Protein AF-A0AAN7W6Y0-F1 (afdb_monomer)

Secondary structure (DSSP, 8-state):
---STTHHHHHHHHHTT-HHHHHHHHHHHHHT-SHHHHHHHHHHHHHHHT-TTS-HHHHHHHHHHHT-TTSTTHHHHHHHHHHHHHHHHHH--THHHHHHHHHH-

Solvent-accessible surface area (backbone atoms only — not comparable to full-atom values): 5896 Å² total; per-residue (Å²): 144,89,83,72,71,62,66,61,51,53,56,53,38,53,74,69,64,41,52,69,60,49,46,51,50,24,52,55,23,45,70,66,69,40,74,68,32,42,52,47,18,40,51,47,22,52,58,49,65,74,41,87,86,46,57,46,49,51,43,27,52,25,35,58,71,64,65,44,80,80,46,88,61,38,67,60,21,44,54,50,27,51,48,54,50,51,54,52,47,69,71,40,65,71,70,61,26,56,52,54,51,66,76,74,110

Organism: NCBI:txid574655

Sequence (105 aa):
MADLAHDATWDQLAAMRNFEILDRAMCVAYTKGNLVNSTEAGRIAKVLLEYDDAPLAVRARALMILGDGRREGYLECAEEAVQLVDNSVTSLEGEEREQALKFLA

pLDDT: mean 76.34, std 12.82, range [36.78, 92.31]

Foldseek 3Di:
DPDDVVLVVLLVCVVVVVLVVLLVQLVVLVVVPDPVSLVVNLSSLVSQCVDPPRQLLSVLVSCVSVVPCVDPCNVVSVVVNVVVLVVVLVPDDDPVNVVSVVVVD

Radius of gyration: 15.25 Å; Cα contacts (8 Å, |Δi|>4): 98; chains: 1; bounding box: 36×30×44 Å

Nearest PDB structures (foldseek):
  6epf-assembly1_P  TM=4.614E-01  e=8.379E+00  Rattus norvegicus
  7mq8-assembly1_LP  TM=4.337E-01  e=9.372E+00  Homo sapiens

Structure (mmCIF, N/CA/C/O backbone):
data_AF-A0AAN7W6Y0-F1
#
_entry.id   AF-A0AAN7W6Y0-F1
#
loop_
_atom_site.group_PDB
_atom_site.id
_atom_site.type_symbol
_atom_site.label_atom_id
_atom_site.label_alt_id
_atom_site.label_comp_id
_atom_site.label_asym_id
_atom_site.label_entity_id
_atom_site.label_seq_id
_atom_site.pdbx_PDB_ins_code
_atom_site.Cartn_x
_atom_site.Cartn_y
_atom_site.Cartn_z
_atom_site.occupancy
_atom_site.B_iso_or_equiv
_atom_site.auth_seq_id
_atom_site.auth_comp_id
_atom_site.auth_asym_id
_atom_site.auth_atom_id
_atom_site.pdbx_PDB_model_num
ATOM 1 N N . MET A 1 1 ? 22.178 0.161 -17.731 1.00 36.78 1 MET A N 1
ATOM 2 C CA . MET A 1 1 ? 21.805 -1.185 -17.245 1.00 36.78 1 MET A CA 1
ATOM 3 C C . MET A 1 1 ? 21.602 -1.124 -15.738 1.00 36.78 1 MET A C 1
ATOM 5 O O . MET A 1 1 ? 22.499 -1.489 -14.995 1.00 36.78 1 MET A O 1
ATOM 9 N N . ALA A 1 2 ? 20.476 -0.579 -15.284 1.00 39.62 2 ALA A N 1
ATOM 10 C CA . ALA A 1 2 ? 20.196 -0.401 -13.861 1.00 39.62 2 ALA A CA 1
ATOM 11 C C . ALA A 1 2 ? 18.699 -0.617 -13.621 1.00 39.62 2 ALA A C 1
ATOM 13 O O . ALA A 1 2 ? 17.993 0.358 -13.431 1.00 39.62 2 ALA A O 1
ATOM 14 N N . ASP A 1 3 ? 18.198 -1.851 -13.755 1.00 45.00 3 ASP A N 1
ATOM 15 C CA . ASP A 1 3 ? 16.775 -2.120 -13.459 1.00 45.00 3 ASP A CA 1
ATOM 16 C C . ASP A 1 3 ? 16.427 -3.615 -13.283 1.00 45.00 3 ASP A C 1
ATOM 18 O O . ASP A 1 3 ? 15.370 -4.060 -13.698 1.00 45.00 3 ASP A O 1
ATOM 22 N N . LEU A 1 4 ? 17.335 -4.438 -12.739 1.00 40.31 4 LEU A N 1
ATOM 23 C CA . LEU A 1 4 ? 17.057 -5.872 -12.482 1.00 40.31 4 LEU A CA 1
ATOM 24 C C . LEU A 1 4 ? 17.275 -6.293 -11.022 1.00 40.31 4 LEU A C 1
ATOM 26 O O . LEU A 1 4 ? 16.863 -7.376 -10.627 1.00 40.31 4 LEU A O 1
ATOM 30 N N . ALA A 1 5 ? 17.913 -5.444 -10.209 1.00 44.34 5 ALA A N 1
ATOM 31 C CA . ALA A 1 5 ? 18.165 -5.738 -8.799 1.00 44.34 5 ALA A CA 1
ATOM 32 C C . ALA A 1 5 ? 17.033 -5.257 -7.869 1.00 44.34 5 ALA A C 1
ATOM 34 O O . ALA A 1 5 ? 16.834 -5.856 -6.819 1.00 44.34 5 ALA A O 1
ATOM 35 N N . HIS A 1 6 ? 16.282 -4.210 -8.242 1.00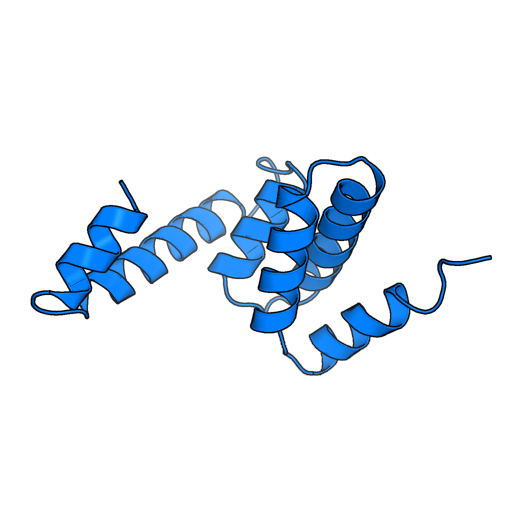 52.03 6 HIS A N 1
ATOM 36 C CA . HIS A 1 6 ? 15.219 -3.659 -7.388 1.00 52.03 6 HIS A CA 1
ATOM 37 C C . HIS A 1 6 ? 13.945 -4.517 -7.407 1.00 52.03 6 HIS A C 1
ATOM 39 O O . HIS A 1 6 ? 13.415 -4.806 -6.339 1.00 52.03 6 HIS A O 1
ATOM 45 N N . ASP A 1 7 ? 13.528 -5.024 -8.573 1.00 52.06 7 ASP A N 1
ATOM 46 C CA . ASP A 1 7 ? 12.324 -5.866 -8.697 1.00 52.06 7 ASP A CA 1
ATOM 47 C C . ASP A 1 7 ? 12.419 -7.148 -7.850 1.00 52.06 7 ASP A C 1
ATOM 49 O O . ASP A 1 7 ? 11.507 -7.469 -7.094 1.00 52.06 7 ASP A O 1
ATOM 53 N N . ALA A 1 8 ? 13.584 -7.808 -7.845 1.00 58.78 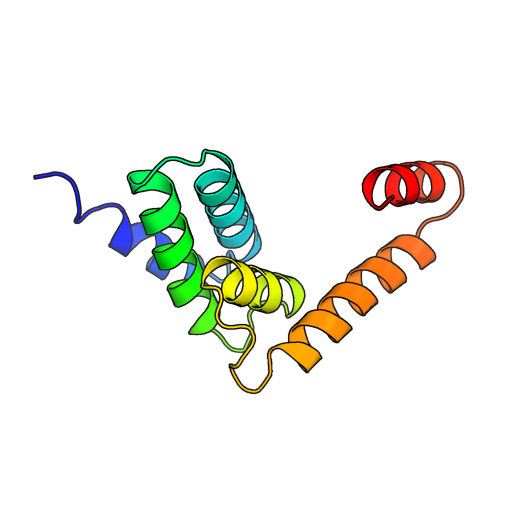8 ALA A N 1
ATOM 54 C CA . ALA A 1 8 ? 13.820 -8.978 -6.997 1.00 58.78 8 ALA A CA 1
ATOM 55 C C . ALA A 1 8 ? 13.765 -8.665 -5.487 1.00 58.78 8 ALA A C 1
ATOM 57 O O . ALA A 1 8 ? 13.584 -9.576 -4.685 1.00 58.78 8 ALA A O 1
ATOM 58 N N . THR A 1 9 ? 13.925 -7.399 -5.087 1.00 78.19 9 THR A N 1
ATOM 59 C CA . THR A 1 9 ? 13.969 -6.999 -3.674 1.00 78.19 9 THR A CA 1
ATOM 60 C C . THR A 1 9 ? 12.562 -6.845 -3.087 1.00 78.19 9 THR A C 1
ATOM 62 O O . THR A 1 9 ? 12.335 -7.231 -1.939 1.00 78.19 9 THR A O 1
ATOM 65 N N . TRP A 1 10 ? 11.593 -6.335 -3.856 1.00 85.44 10 TRP A N 1
ATOM 66 C CA . TRP A 1 10 ? 10.222 -6.137 -3.367 1.00 85.44 10 TRP A CA 1
ATOM 67 C C . TRP A 1 10 ? 9.448 -7.443 -3.251 1.00 85.44 10 TRP A C 1
ATOM 69 O O . TRP A 1 10 ? 8.831 -7.685 -2.213 1.00 85.44 10 TRP A O 1
ATOM 79 N N . ASP A 1 11 ? 9.557 -8.316 -4.252 1.00 83.88 11 ASP A N 1
ATOM 80 C CA . ASP A 1 11 ? 8.916 -9.633 -4.227 1.00 83.88 11 ASP A CA 1
ATOM 81 C C . ASP A 1 11 ? 9.441 -10.493 -3.073 1.00 83.88 11 ASP A C 1
ATOM 83 O O . ASP A 1 11 ? 8.670 -11.161 -2.387 1.00 83.88 11 ASP A O 1
ATOM 87 N N . GLN A 1 12 ? 10.748 -10.427 -2.789 1.00 85.81 12 GLN A N 1
ATOM 88 C CA . GLN A 1 12 ? 11.349 -11.103 -1.634 1.00 85.81 12 GLN A CA 1
ATOM 89 C C . GLN A 1 12 ? 10.812 -10.559 -0.308 1.00 85.81 12 GLN A C 1
ATOM 91 O O . GLN A 1 12 ? 10.457 -11.335 0.581 1.00 85.81 12 GLN A O 1
ATOM 96 N N . LEU A 1 13 ? 10.713 -9.234 -0.168 1.00 83.38 13 LEU A N 1
ATOM 97 C CA . LEU A 1 13 ? 10.143 -8.615 1.029 1.00 83.38 13 LEU A CA 1
ATOM 98 C C . LEU A 1 13 ? 8.662 -8.979 1.210 1.00 83.38 13 LEU A C 1
ATOM 100 O O . LEU A 1 13 ? 8.226 -9.214 2.339 1.00 83.38 13 LEU A O 1
ATOM 104 N N . ALA A 1 14 ? 7.902 -9.087 0.121 1.00 86.00 14 ALA A N 1
ATOM 105 C CA . ALA A 1 14 ? 6.491 -9.459 0.154 1.00 86.00 14 ALA A CA 1
ATOM 106 C C . ALA A 1 14 ? 6.293 -10.950 0.472 1.00 86.00 14 ALA A C 1
ATOM 108 O O . ALA A 1 14 ? 5.438 -11.315 1.286 1.00 86.00 14 ALA A O 1
ATOM 109 N N . ALA A 1 15 ? 7.159 -11.814 -0.065 1.00 87.56 15 ALA A N 1
ATOM 110 C CA . ALA A 1 15 ? 7.218 -13.231 0.284 1.00 87.56 15 ALA A CA 1
ATOM 111 C C . ALA A 1 15 ? 7.526 -13.442 1.777 1.00 87.56 15 ALA A C 1
ATOM 113 O O . ALA A 1 15 ? 7.002 -14.368 2.392 1.00 87.56 15 ALA A O 1
ATOM 114 N N . MET A 1 16 ? 8.311 -12.548 2.385 1.00 89.19 16 MET A N 1
ATOM 115 C CA . MET A 1 16 ? 8.577 -12.524 3.828 1.00 89.19 16 MET A CA 1
ATOM 116 C C . MET A 1 16 ? 7.485 -11.834 4.660 1.00 89.19 16 MET A C 1
ATOM 118 O O . MET A 1 16 ? 7.642 -11.727 5.874 1.00 89.19 16 MET A O 1
ATOM 122 N N . ARG A 1 17 ? 6.394 -11.358 4.043 1.00 89.69 17 ARG A N 1
ATOM 123 C CA . ARG A 1 17 ? 5.298 -10.625 4.708 1.00 89.69 17 ARG A CA 1
ATOM 124 C C . ARG A 1 17 ? 5.727 -9.323 5.383 1.00 89.69 17 ARG A C 1
ATOM 126 O O . ARG A 1 17 ? 5.047 -8.827 6.278 1.00 89.69 17 ARG A O 1
ATOM 133 N N . ASN A 1 18 ? 6.804 -8.703 4.905 1.00 90.50 18 ASN A N 1
ATOM 134 C CA . ASN A 1 18 ? 7.275 -7.406 5.394 1.00 90.50 18 ASN A CA 1
ATOM 135 C C . ASN A 1 18 ? 6.463 -6.244 4.789 1.00 90.50 18 ASN A C 1
ATOM 137 O O . ASN A 1 18 ? 7.017 -5.313 4.199 1.00 90.50 18 ASN A O 1
ATOM 141 N N . PHE A 1 19 ? 5.136 -6.297 4.923 1.00 89.81 19 PHE A N 1
ATOM 142 C CA . PHE A 1 19 ? 4.214 -5.349 4.294 1.00 89.81 19 PHE A CA 1
ATOM 143 C C . PHE A 1 19 ? 4.381 -3.915 4.801 1.00 89.81 19 PHE A C 1
ATOM 145 O O . PHE A 1 19 ? 4.207 -2.986 4.024 1.00 89.81 19 PHE A O 1
ATOM 152 N N . GLU A 1 20 ? 4.788 -3.720 6.057 1.00 85.88 20 GLU A N 1
ATOM 153 C CA . GLU A 1 20 ? 5.077 -2.388 6.608 1.00 85.88 20 GLU A CA 1
ATOM 154 C C . GLU A 1 20 ? 6.267 -1.716 5.898 1.00 85.88 20 GLU A C 1
ATOM 156 O O . GLU A 1 20 ? 6.227 -0.527 5.578 1.00 85.88 20 GLU A O 1
ATOM 161 N N . ILE A 1 21 ? 7.320 -2.484 5.595 1.00 87.56 21 ILE A N 1
ATOM 162 C CA . ILE A 1 21 ? 8.505 -1.976 4.887 1.00 87.56 21 ILE A CA 1
ATOM 163 C C . ILE A 1 21 ? 8.130 -1.588 3.456 1.00 87.56 21 ILE A C 1
ATOM 165 O O . ILE A 1 21 ? 8.522 -0.519 2.983 1.00 87.56 21 ILE A O 1
ATOM 169 N N . LEU A 1 22 ? 7.347 -2.437 2.788 1.00 89.12 22 LEU A N 1
ATOM 170 C CA . LEU A 1 22 ? 6.851 -2.189 1.436 1.00 89.12 22 LEU A CA 1
ATOM 171 C C . LEU A 1 22 ? 5.934 -0.966 1.387 1.00 89.12 22 LEU A C 1
ATOM 173 O O . LEU A 1 22 ? 6.137 -0.088 0.555 1.00 89.12 22 LEU A O 1
ATOM 177 N N . ASP A 1 23 ? 4.983 -0.857 2.313 1.00 88.31 23 ASP A N 1
ATOM 178 C CA . ASP A 1 23 ? 4.068 0.280 2.415 1.00 88.31 23 ASP A CA 1
ATOM 179 C C . ASP A 1 23 ? 4.822 1.599 2.635 1.00 88.31 23 ASP A C 1
ATOM 181 O O . ASP A 1 23 ? 4.568 2.603 1.962 1.00 88.31 23 ASP A O 1
ATOM 185 N N . ARG A 1 24 ? 5.837 1.589 3.507 1.00 85.88 24 ARG A N 1
ATOM 186 C CA . ARG A 1 24 ? 6.692 2.757 3.738 1.00 85.88 24 ARG A CA 1
ATOM 187 C C . ARG A 1 24 ? 7.499 3.129 2.498 1.00 85.88 24 ARG A C 1
ATOM 189 O O . ARG A 1 24 ? 7.570 4.308 2.151 1.00 85.88 24 ARG A O 1
ATOM 196 N N . ALA A 1 25 ? 8.106 2.148 1.830 1.00 88.75 25 ALA A N 1
ATOM 197 C CA . ALA A 1 25 ? 8.876 2.368 0.608 1.00 88.75 25 ALA A CA 1
ATOM 198 C C . ALA A 1 25 ? 7.994 2.938 -0.512 1.00 88.75 25 ALA A C 1
ATOM 200 O O . ALA A 1 25 ? 8.371 3.924 -1.148 1.00 88.75 25 ALA A O 1
ATOM 201 N N . MET A 1 26 ? 6.792 2.386 -0.677 1.00 90.44 26 MET A N 1
ATOM 202 C CA . MET A 1 26 ? 5.770 2.852 -1.609 1.00 90.44 26 MET A CA 1
ATOM 203 C C . MET A 1 26 ? 5.389 4.315 -1.342 1.00 90.44 26 MET A C 1
ATOM 205 O O . MET A 1 26 ? 5.439 5.142 -2.255 1.00 90.44 26 MET A O 1
ATOM 209 N N . CYS A 1 27 ? 5.083 4.671 -0.090 1.00 84.00 27 CYS A N 1
ATOM 210 C CA . CYS A 1 27 ? 4.733 6.044 0.284 1.00 84.00 27 CYS A CA 1
ATOM 211 C C . CYS A 1 27 ? 5.897 7.027 0.064 1.00 84.00 27 CYS A C 1
ATOM 213 O O . CYS A 1 27 ? 5.700 8.142 -0.428 1.00 84.00 27 CYS A O 1
ATOM 215 N N . VAL A 1 28 ? 7.130 6.627 0.387 1.00 83.38 28 VAL A N 1
ATOM 216 C CA . VAL A 1 28 ? 8.331 7.449 0.151 1.00 83.38 28 VAL A CA 1
ATOM 217 C C . VAL A 1 28 ? 8.585 7.645 -1.345 1.00 83.38 28 VAL A C 1
ATOM 219 O O . VAL A 1 28 ? 8.951 8.741 -1.768 1.00 83.38 28 VAL A O 1
ATOM 222 N N . ALA A 1 29 ? 8.399 6.609 -2.160 1.00 84.62 29 ALA A N 1
ATOM 223 C CA . ALA A 1 29 ? 8.531 6.712 -3.607 1.00 84.62 29 ALA A CA 1
ATOM 224 C C . ALA A 1 29 ? 7.461 7.659 -4.183 1.00 84.62 29 ALA A C 1
ATOM 226 O O . ALA A 1 29 ? 7.789 8.600 -4.907 1.00 84.62 29 ALA A O 1
ATOM 227 N N . TYR A 1 30 ? 6.206 7.510 -3.762 1.00 81.81 30 TYR A N 1
ATOM 228 C CA . TYR A 1 30 ? 5.108 8.363 -4.215 1.00 81.81 30 TYR A CA 1
ATOM 229 C C . TYR A 1 30 ? 5.332 9.847 -3.870 1.00 81.81 30 TYR A C 1
ATOM 231 O O . TYR A 1 30 ? 5.237 10.720 -4.732 1.00 81.81 30 TYR A O 1
ATOM 239 N N . THR A 1 31 ? 5.722 10.143 -2.627 1.00 76.12 31 THR A N 1
ATOM 240 C CA . THR A 1 31 ? 5.912 11.524 -2.136 1.00 76.12 31 THR A CA 1
ATOM 241 C C . THR A 1 31 ? 7.087 12.261 -2.777 1.00 76.12 31 THR A C 1
ATOM 243 O O . THR A 1 31 ? 7.061 13.487 -2.870 1.00 76.12 31 THR A O 1
ATOM 246 N N . LYS A 1 32 ? 8.107 11.552 -3.278 1.00 78.62 32 LYS A N 1
ATOM 247 C CA . LYS A 1 32 ? 9.236 12.178 -3.990 1.00 78.62 32 LYS A CA 1
ATOM 248 C C . LYS A 1 32 ? 8.853 12.755 -5.361 1.00 78.62 32 LYS A C 1
ATOM 250 O O . LYS A 1 32 ? 9.669 13.465 -5.948 1.00 78.62 32 LYS A O 1
ATOM 255 N N . GLY A 1 33 ? 7.662 12.449 -5.884 1.00 67.19 33 GLY A N 1
ATOM 256 C CA . GLY A 1 33 ? 6.980 13.234 -6.923 1.00 67.19 33 GLY A CA 1
ATOM 257 C C . GLY A 1 33 ? 7.648 13.328 -8.302 1.00 67.19 33 GLY A C 1
ATOM 258 O O .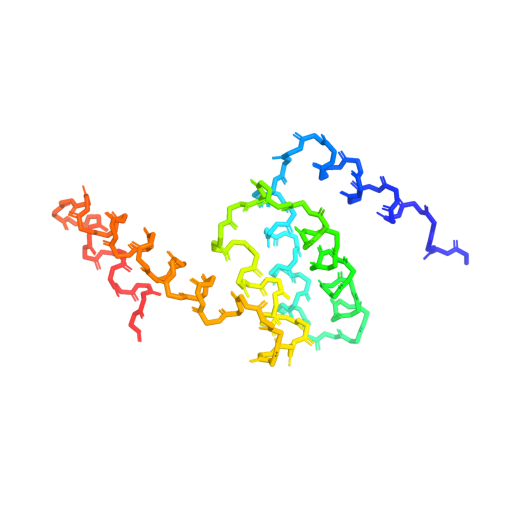 GLY A 1 33 ? 7.209 14.122 -9.129 1.00 67.19 33 GLY A O 1
ATOM 259 N N . ASN A 1 34 ? 8.699 12.551 -8.583 1.00 78.12 34 ASN A N 1
ATOM 260 C CA . ASN A 1 34 ? 9.296 12.472 -9.919 1.00 78.12 34 ASN A CA 1
ATOM 261 C C . ASN A 1 34 ? 8.841 11.202 -10.657 1.00 78.12 34 ASN A C 1
ATOM 263 O O . ASN A 1 34 ? 8.344 10.255 -10.045 1.00 78.12 34 ASN A O 1
ATOM 267 N N . LEU A 1 35 ? 9.002 11.186 -11.984 1.00 72.88 35 LEU A N 1
ATOM 268 C CA . LEU A 1 35 ? 8.484 10.116 -12.847 1.00 72.88 35 LEU A CA 1
ATOM 269 C C . LEU A 1 35 ? 9.041 8.727 -12.483 1.00 72.88 35 LEU A C 1
ATOM 271 O O . LEU A 1 35 ? 8.302 7.743 -12.481 1.00 72.88 35 LEU A O 1
ATOM 275 N N . VAL A 1 36 ? 10.329 8.655 -12.135 1.00 73.88 36 VAL A N 1
ATOM 276 C CA . VAL A 1 36 ? 10.999 7.405 -11.737 1.00 73.88 36 VAL A CA 1
ATOM 277 C C . VAL A 1 36 ? 10.406 6.879 -10.431 1.00 73.88 36 VAL A C 1
ATOM 279 O O . VAL A 1 36 ? 10.003 5.724 -10.354 1.00 73.88 36 VAL A O 1
ATOM 282 N N . ASN A 1 37 ? 10.256 7.744 -9.430 1.00 74.44 37 ASN A N 1
ATOM 283 C CA . ASN A 1 37 ? 9.718 7.358 -8.129 1.00 74.44 37 ASN A CA 1
ATOM 284 C C . ASN A 1 37 ? 8.205 7.070 -8.176 1.00 74.44 37 ASN A C 1
ATOM 286 O O . ASN A 1 37 ? 7.720 6.225 -7.432 1.00 74.44 37 ASN A O 1
ATOM 290 N N . SER A 1 38 ? 7.464 7.708 -9.086 1.00 76.06 38 SER A N 1
ATOM 291 C CA . SER A 1 38 ? 6.047 7.388 -9.327 1.00 76.06 38 SER A CA 1
ATOM 292 C C . SER A 1 38 ? 5.889 6.004 -9.964 1.00 76.06 38 SER A C 1
ATOM 294 O O . SER A 1 38 ? 4.988 5.250 -9.604 1.00 76.06 38 SER A O 1
ATOM 296 N N . THR A 1 39 ? 6.799 5.644 -10.875 1.00 83.81 39 THR A N 1
ATOM 297 C CA . THR A 1 39 ? 6.850 4.302 -11.477 1.00 83.81 39 THR A CA 1
ATOM 298 C C . THR A 1 39 ? 7.173 3.248 -10.420 1.00 83.81 39 THR A C 1
ATOM 300 O O . THR A 1 39 ? 6.511 2.214 -10.362 1.00 83.81 39 THR A O 1
ATOM 303 N N . GLU A 1 40 ? 8.133 3.540 -9.544 1.00 85.38 40 GLU A N 1
ATOM 304 C CA . GLU A 1 40 ? 8.530 2.656 -8.447 1.00 85.38 40 GLU A CA 1
ATOM 305 C C . GLU A 1 40 ? 7.402 2.442 -7.430 1.00 85.38 40 GLU A C 1
ATOM 307 O O . GLU A 1 40 ? 7.095 1.306 -7.073 1.00 85.38 40 GLU A O 1
ATOM 312 N N . ALA A 1 41 ? 6.711 3.511 -7.021 1.00 86.69 41 ALA A N 1
ATOM 313 C CA . ALA A 1 41 ? 5.543 3.407 -6.147 1.00 86.69 41 ALA A CA 1
ATOM 314 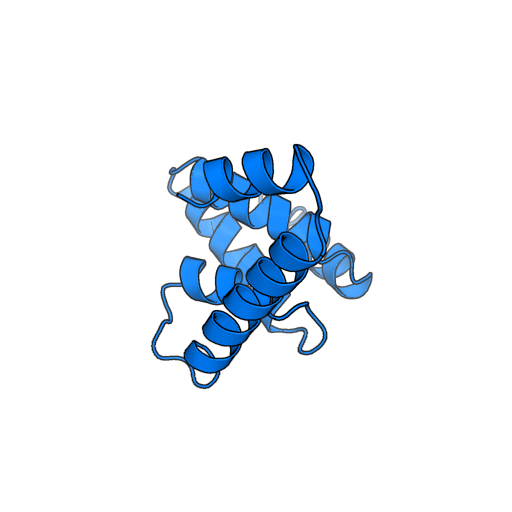C C . ALA A 1 41 ? 4.462 2.502 -6.759 1.00 86.69 41 ALA A C 1
ATOM 316 O O . ALA A 1 41 ? 3.890 1.663 -6.066 1.00 86.69 41 ALA A O 1
ATOM 317 N N . GLY A 1 42 ? 4.233 2.618 -8.072 1.00 88.12 42 GLY A N 1
ATOM 318 C CA . GLY A 1 42 ? 3.316 1.748 -8.803 1.00 88.12 42 GLY A CA 1
ATOM 319 C C . GLY A 1 42 ? 3.769 0.284 -8.866 1.00 88.12 42 GLY A C 1
ATOM 320 O O . GLY A 1 42 ? 2.923 -0.608 -8.814 1.00 88.12 42 GLY A O 1
ATOM 321 N N . ARG A 1 43 ? 5.078 0.006 -8.951 1.00 89.69 43 ARG A N 1
ATOM 322 C CA . ARG A 1 43 ? 5.613 -1.368 -8.878 1.00 89.69 43 ARG A CA 1
ATOM 323 C C . ARG A 1 43 ? 5.346 -1.977 -7.504 1.00 89.69 43 ARG A C 1
ATOM 325 O O . ARG A 1 43 ? 4.728 -3.034 -7.429 1.00 89.69 43 ARG A O 1
ATOM 332 N N . ILE A 1 44 ? 5.715 -1.278 -6.431 1.00 90.94 44 ILE A N 1
ATOM 333 C CA . ILE A 1 44 ? 5.511 -1.760 -5.056 1.00 90.94 44 ILE A CA 1
ATOM 334 C C . ILE A 1 44 ? 4.015 -1.953 -4.758 1.00 90.94 44 ILE A C 1
ATOM 336 O O . ILE A 1 44 ? 3.629 -2.957 -4.163 1.00 90.94 44 ILE A O 1
ATOM 340 N N . ALA A 1 45 ? 3.159 -1.039 -5.227 1.00 90.62 45 ALA A N 1
ATOM 341 C CA . ALA A 1 45 ? 1.710 -1.157 -5.087 1.00 90.62 45 ALA A CA 1
ATOM 342 C C . ALA A 1 45 ? 1.157 -2.428 -5.750 1.00 90.62 45 ALA A C 1
ATOM 344 O O . ALA A 1 45 ? 0.309 -3.101 -5.171 1.00 90.62 45 ALA A O 1
ATOM 345 N N . LYS A 1 46 ? 1.647 -2.792 -6.943 1.00 90.62 46 LYS A N 1
ATOM 346 C CA . LYS A 1 46 ? 1.242 -4.041 -7.608 1.00 90.62 46 LYS A CA 1
ATOM 347 C C . LYS A 1 46 ? 1.657 -5.264 -6.802 1.00 90.62 46 LYS A C 1
ATOM 349 O O . LYS A 1 46 ? 0.803 -6.106 -6.561 1.00 90.62 46 LYS A O 1
ATOM 354 N N . VAL A 1 47 ? 2.903 -5.302 -6.326 1.00 92.31 47 VAL A N 1
ATOM 355 C CA . VAL A 1 47 ? 3.407 -6.395 -5.479 1.00 92.31 47 VAL A CA 1
ATOM 356 C C . VAL A 1 47 ? 2.530 -6.557 -4.239 1.00 92.31 47 VAL A C 1
ATOM 358 O O . VAL A 1 47 ? 2.057 -7.650 -3.965 1.00 92.31 47 VAL A O 1
ATOM 361 N N . LEU A 1 48 ? 2.233 -5.471 -3.518 1.00 90.19 48 LEU A N 1
ATOM 362 C CA . LEU A 1 48 ? 1.369 -5.507 -2.330 1.00 90.19 48 LEU A CA 1
ATOM 363 C C . LEU A 1 48 ? -0.035 -6.058 -2.616 1.00 90.19 48 LEU A C 1
ATOM 365 O O . LEU A 1 48 ? -0.623 -6.708 -1.757 1.00 90.19 48 LEU A O 1
ATOM 369 N N . LEU A 1 49 ? -0.572 -5.806 -3.810 1.00 89.44 49 LEU A N 1
ATOM 370 C CA . LEU A 1 49 ? -1.909 -6.244 -4.211 1.00 89.44 49 LEU A CA 1
ATOM 371 C C . LEU A 1 49 ? -1.977 -7.693 -4.702 1.00 89.44 49 LEU A C 1
ATOM 373 O O . LEU A 1 49 ? -3.083 -8.173 -4.946 1.00 89.44 49 LEU A O 1
ATOM 377 N N . GLU A 1 50 ? -0.845 -8.381 -4.845 1.00 90.25 50 GLU A N 1
ATOM 378 C CA . GLU A 1 50 ? -0.804 -9.825 -5.112 1.00 90.25 50 GLU A CA 1
ATOM 379 C C . GLU A 1 50 ? -0.989 -10.665 -3.838 1.00 90.25 50 GLU A C 1
ATOM 381 O O . GLU A 1 50 ? -1.245 -11.865 -3.921 1.00 90.25 50 GLU A O 1
ATOM 386 N N . TYR A 1 51 ? -0.890 -10.044 -2.659 1.00 88.94 51 TYR A N 1
ATOM 387 C CA . TYR A 1 51 ? -0.985 -10.718 -1.368 1.00 88.94 51 TYR A CA 1
ATOM 388 C C . TYR A 1 51 ? -2.282 -10.339 -0.649 1.00 88.94 51 TYR A C 1
ATOM 390 O O . TYR A 1 51 ? -2.393 -9.274 -0.041 1.00 88.94 51 TYR A O 1
ATOM 398 N N . ASP A 1 52 ? -3.267 -11.237 -0.690 1.00 85.12 52 ASP A N 1
ATOM 399 C CA . ASP A 1 52 ? -4.580 -11.029 -0.061 1.00 85.12 52 ASP A CA 1
ATOM 400 C C . ASP A 1 52 ? -4.513 -10.879 1.468 1.00 85.12 52 ASP A C 1
ATOM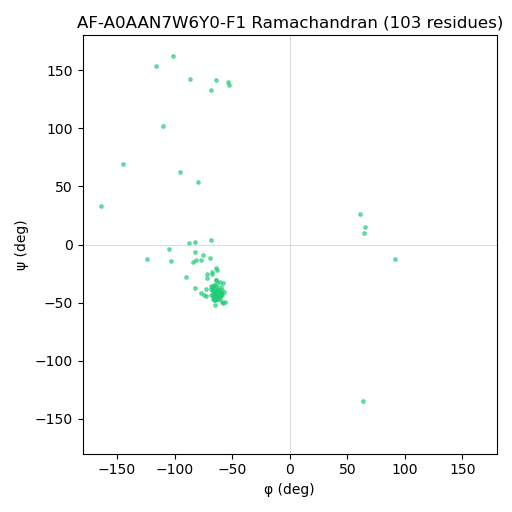 402 O O . ASP A 1 52 ? -5.407 -10.281 2.069 1.00 85.12 52 ASP A O 1
ATOM 406 N N . ASP A 1 53 ? -3.445 -11.386 2.088 1.00 86.88 53 ASP A N 1
ATOM 407 C CA . ASP A 1 53 ? -3.157 -11.286 3.519 1.00 86.88 53 ASP A CA 1
ATOM 408 C C . ASP A 1 53 ? -2.390 -10.012 3.915 1.00 86.88 53 ASP A C 1
ATOM 410 O O . ASP A 1 53 ? -2.091 -9.815 5.096 1.00 86.88 53 ASP A O 1
ATOM 414 N N . ALA A 1 54 ? -2.092 -9.118 2.965 1.00 87.06 54 ALA A N 1
ATOM 415 C CA . ALA A 1 54 ? -1.600 -7.786 3.291 1.00 87.06 54 ALA A CA 1
ATOM 416 C C . ALA A 1 54 ? -2.666 -6.985 4.067 1.00 87.06 54 ALA A C 1
ATOM 418 O O . ALA A 1 54 ? -3.852 -7.058 3.725 1.00 87.06 54 ALA A O 1
ATOM 419 N N . PRO A 1 55 ? -2.278 -6.179 5.081 1.00 87.62 55 PRO A N 1
ATOM 420 C CA . PRO A 1 55 ? -3.226 -5.370 5.838 1.00 87.62 55 PRO A CA 1
ATOM 421 C C . PRO A 1 55 ? -4.085 -4.498 4.921 1.00 87.62 55 PRO A C 1
ATOM 423 O O . PRO A 1 55 ? -3.583 -3.893 3.971 1.00 87.62 55 PRO A O 1
ATOM 426 N N . LEU A 1 56 ? -5.373 -4.374 5.229 1.00 84.12 56 LEU A N 1
ATOM 427 C CA . LEU A 1 56 ? -6.327 -3.702 4.340 1.00 84.12 56 LEU A CA 1
ATOM 428 C C . LEU A 1 56 ? -6.006 -2.223 4.132 1.00 84.12 56 LEU A C 1
ATOM 430 O O . LEU A 1 56 ? -6.098 -1.730 3.011 1.00 84.12 56 LEU A O 1
ATOM 434 N N . ALA A 1 57 ? -5.460 -1.557 5.151 1.00 83.38 57 ALA A N 1
ATOM 435 C CA .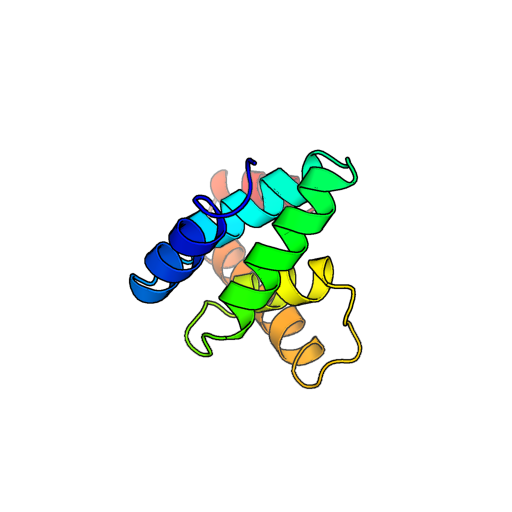 ALA A 1 57 ? -4.922 -0.205 5.018 1.00 83.38 57 ALA A CA 1
ATOM 436 C C . ALA A 1 57 ? -3.775 -0.090 3.995 1.00 83.38 57 ALA A C 1
ATOM 438 O O . ALA A 1 57 ? -3.685 0.906 3.277 1.00 83.38 57 ALA A O 1
ATOM 439 N N . VAL A 1 58 ? -2.916 -1.108 3.898 1.00 88.25 58 VAL A N 1
ATOM 440 C CA . VAL A 1 58 ? -1.813 -1.157 2.925 1.00 88.25 58 VAL A CA 1
ATOM 441 C C . VAL A 1 58 ? -2.360 -1.398 1.517 1.00 88.25 58 VAL A C 1
ATOM 443 O O . VAL A 1 58 ? -1.990 -0.692 0.579 1.00 88.25 58 VAL A O 1
ATOM 446 N N . ARG A 1 59 ? -3.303 -2.338 1.368 1.00 87.38 59 ARG A N 1
ATOM 447 C CA . ARG A 1 59 ? -3.977 -2.620 0.088 1.00 87.38 59 ARG A CA 1
ATOM 448 C C . ARG A 1 59 ? -4.754 -1.403 -0.426 1.00 87.38 59 ARG A C 1
ATOM 450 O O . ARG A 1 59 ? -4.647 -1.070 -1.604 1.00 87.38 59 ARG A O 1
ATOM 457 N N . ALA A 1 60 ? -5.458 -0.689 0.452 1.00 83.56 60 ALA A N 1
ATOM 458 C CA . ALA A 1 60 ? -6.159 0.551 0.118 1.00 83.56 60 ALA A CA 1
ATOM 459 C C . ALA A 1 60 ? -5.196 1.621 -0.423 1.00 83.56 60 ALA A C 1
ATOM 461 O O . ALA A 1 60 ? -5.423 2.172 -1.501 1.00 83.56 60 ALA A O 1
ATOM 462 N N . ARG A 1 61 ? -4.075 1.870 0.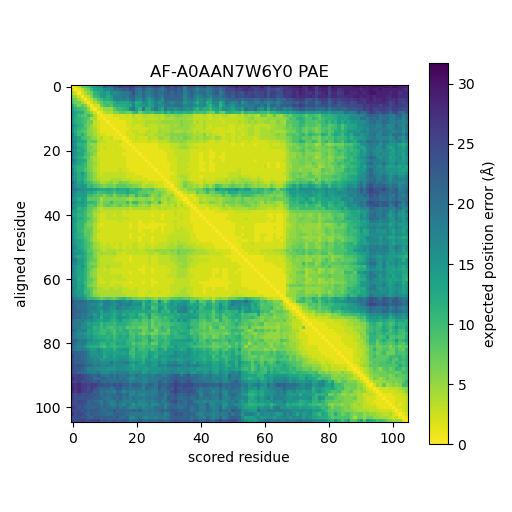271 1.00 87.06 61 ARG A N 1
ATOM 463 C CA . ARG A 1 61 ? -3.045 2.820 -0.186 1.00 87.06 61 ARG A CA 1
ATOM 464 C C . ARG A 1 61 ? -2.424 2.415 -1.521 1.00 87.06 61 ARG A C 1
ATOM 466 O O . ARG A 1 61 ? -2.224 3.274 -2.379 1.00 87.06 61 ARG A O 1
ATOM 473 N N . ALA A 1 62 ? -2.163 1.125 -1.725 1.00 89.38 62 ALA A N 1
ATOM 474 C CA . ALA A 1 62 ? -1.657 0.613 -2.995 1.00 89.38 62 ALA A CA 1
ATOM 475 C C . ALA A 1 62 ? -2.633 0.895 -4.154 1.00 89.38 62 ALA A C 1
ATOM 477 O O . ALA A 1 62 ? -2.214 1.373 -5.210 1.00 89.38 62 ALA A O 1
ATOM 478 N N . LEU A 1 63 ? -3.940 0.694 -3.950 1.00 87.25 63 LEU A N 1
ATOM 479 C CA . LEU A 1 63 ? -4.960 1.034 -4.951 1.00 87.25 63 LEU A CA 1
ATOM 480 C C . LEU A 1 63 ? -5.041 2.542 -5.222 1.00 87.25 63 LEU A C 1
ATOM 482 O O . LEU A 1 63 ? -5.147 2.941 -6.383 1.00 87.25 63 LEU A O 1
ATOM 486 N N . MET A 1 64 ? -4.937 3.380 -4.182 1.00 84.00 64 MET A N 1
ATOM 487 C CA . MET A 1 64 ? -4.893 4.841 -4.339 1.00 84.00 64 MET A CA 1
ATOM 488 C C . MET A 1 64 ? -3.710 5.281 -5.207 1.00 84.00 64 MET A C 1
ATOM 490 O O . MET A 1 64 ? -3.880 6.114 -6.095 1.00 84.00 64 MET A O 1
ATOM 494 N N . ILE A 1 65 ? -2.526 4.702 -4.990 1.00 85.81 65 ILE A N 1
ATOM 495 C CA . ILE A 1 65 ? -1.313 5.016 -5.760 1.00 85.81 65 ILE A CA 1
ATOM 496 C C . ILE A 1 65 ? -1.435 4.581 -7.219 1.00 85.81 65 ILE A C 1
ATOM 498 O O . ILE A 1 65 ? -0.956 5.279 -8.111 1.00 85.81 65 ILE A O 1
ATOM 502 N N . LEU A 1 66 ? -2.112 3.463 -7.482 1.00 85.56 66 LEU A N 1
ATOM 503 C CA . LEU A 1 66 ? -2.413 3.031 -8.847 1.00 85.56 66 LEU A CA 1
ATOM 504 C C . LEU A 1 66 ? -3.542 3.842 -9.502 1.00 85.56 66 LEU A C 1
ATOM 506 O O . LEU A 1 66 ? -3.768 3.695 -10.703 1.00 85.56 66 LEU A O 1
ATOM 510 N N . GLY A 1 67 ? -4.237 4.701 -8.749 1.00 74.75 67 GLY A N 1
ATOM 511 C CA . GLY A 1 67 ? -5.366 5.492 -9.239 1.00 74.75 67 GLY A CA 1
ATOM 512 C C . GLY A 1 67 ? -6.579 4.646 -9.634 1.00 74.75 67 GLY A C 1
ATOM 513 O O . GLY A 1 67 ? -7.474 5.140 -10.323 1.00 74.75 67 GLY A O 1
ATOM 514 N N . ASP A 1 68 ? -6.626 3.379 -9.218 1.00 64.44 68 ASP A N 1
ATOM 515 C CA . ASP A 1 68 ? -7.687 2.448 -9.594 1.00 64.44 68 ASP A CA 1
ATOM 516 C C . ASP A 1 68 ? -8.785 2.399 -8.528 1.00 64.44 68 ASP A C 1
ATOM 518 O O . ASP A 1 68 ? -9.072 1.368 -7.924 1.00 64.44 68 ASP A O 1
ATOM 522 N N . GLY A 1 69 ? -9.437 3.545 -8.313 1.00 58.75 69 GLY A N 1
ATOM 523 C CA . GLY A 1 69 ? -10.620 3.646 -7.450 1.00 58.75 69 GLY A CA 1
ATOM 524 C C . GLY A 1 69 ? -11.862 2.936 -8.009 1.00 58.75 69 GLY A C 1
ATOM 525 O O . GLY A 1 69 ? -12.943 3.059 -7.441 1.00 58.75 69 GLY A O 1
ATOM 526 N N . ARG A 1 70 ? -11.738 2.244 -9.152 1.00 60.44 70 ARG A N 1
ATOM 527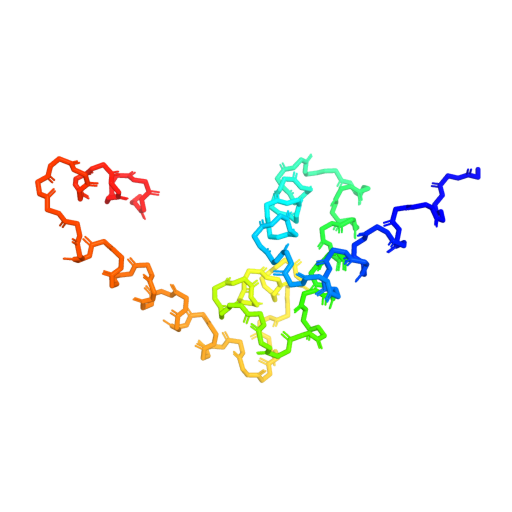 C CA . ARG A 1 70 ? -12.809 1.480 -9.809 1.00 60.44 70 ARG A CA 1
ATOM 528 C C . ARG A 1 70 ? -12.657 -0.029 -9.633 1.00 60.44 70 ARG A C 1
ATOM 530 O O . ARG A 1 70 ? -13.534 -0.765 -10.081 1.00 60.44 70 ARG A O 1
ATOM 537 N N . ARG A 1 71 ? -11.573 -0.495 -9.008 1.00 66.06 71 ARG A N 1
ATOM 538 C CA . ARG A 1 71 ? -11.376 -1.914 -8.713 1.00 66.06 71 ARG A CA 1
ATOM 539 C C . ARG A 1 71 ? -12.393 -2.363 -7.660 1.00 66.06 71 ARG A C 1
ATOM 541 O O . ARG A 1 71 ? -12.570 -1.684 -6.648 1.00 66.06 71 ARG A O 1
ATOM 548 N N . GLU A 1 72 ? -13.046 -3.502 -7.889 1.00 65.56 72 GLU A N 1
ATOM 549 C CA . GLU A 1 72 ? -13.861 -4.159 -6.856 1.00 65.56 72 GLU A CA 1
ATOM 550 C C . GLU A 1 72 ? -13.023 -4.347 -5.583 1.00 65.56 72 GLU A C 1
ATOM 552 O O . GLU A 1 72 ? -11.839 -4.688 -5.664 1.00 65.56 72 GLU A O 1
ATOM 557 N N . GLY A 1 73 ? -13.604 -4.077 -4.412 1.00 68.19 73 GLY A N 1
ATOM 558 C CA . GLY A 1 73 ? -12.879 -4.123 -3.142 1.00 68.19 73 GLY A CA 1
ATOM 559 C C . GLY A 1 73 ? -12.248 -2.794 -2.710 1.00 68.19 73 GLY A C 1
ATOM 560 O O . GLY A 1 73 ? -11.802 -2.698 -1.570 1.00 68.19 73 GLY A O 1
ATOM 561 N N . TYR A 1 74 ? -12.156 -1.772 -3.577 1.00 69.00 74 TYR A N 1
ATOM 562 C CA . TYR A 1 74 ? -11.513 -0.496 -3.221 1.00 69.00 74 TYR A CA 1
ATOM 563 C C . TYR A 1 74 ? -12.234 0.221 -2.079 1.00 69.00 74 TYR A C 1
ATOM 565 O O . TYR A 1 74 ? -11.582 0.686 -1.144 1.00 69.00 74 TYR A O 1
ATOM 573 N N . LEU A 1 75 ? -13.564 0.316 -2.167 1.00 70.56 75 LEU A N 1
ATOM 574 C CA . LEU A 1 75 ? -14.367 1.001 -1.161 1.00 70.56 75 LEU A CA 1
ATOM 575 C C . LEU A 1 75 ? -14.293 0.247 0.167 1.00 70.56 75 LEU A C 1
ATOM 577 O O . LEU A 1 75 ? -14.009 0.868 1.184 1.00 70.56 75 LEU A O 1
ATOM 581 N N . GLU A 1 76 ? -14.429 -1.080 0.139 1.00 75.25 76 GLU A N 1
ATOM 582 C CA . GLU A 1 76 ? -14.317 -1.922 1.330 1.00 75.25 76 GLU A CA 1
ATOM 583 C C . GLU A 1 76 ? -12.929 -1.796 1.979 1.00 75.25 76 GLU A C 1
ATOM 585 O O . GLU A 1 76 ? -12.823 -1.596 3.187 1.00 75.25 76 GLU A O 1
ATOM 590 N N . CYS A 1 77 ? -11.852 -1.821 1.181 1.00 72.06 77 CYS A N 1
ATOM 591 C CA . CYS A 1 77 ? -10.492 -1.625 1.689 1.00 72.06 77 CYS A CA 1
ATOM 592 C C . CYS A 1 77 ? -10.306 -0.225 2.292 1.00 72.06 77 CYS A C 1
ATOM 594 O O . CYS A 1 77 ? -9.629 -0.082 3.308 1.00 72.06 77 CYS A O 1
ATOM 596 N N . ALA A 1 78 ? -10.868 0.813 1.666 1.00 71.06 78 ALA A N 1
ATOM 597 C CA . ALA A 1 78 ? -10.775 2.185 2.154 1.00 71.06 78 ALA A CA 1
ATOM 598 C C . ALA A 1 78 ? -11.558 2.377 3.462 1.00 71.06 78 ALA A C 1
ATOM 600 O O . ALA A 1 78 ? -11.037 2.980 4.398 1.00 71.06 78 ALA A O 1
ATOM 601 N N . GLU A 1 79 ? -12.771 1.833 3.553 1.00 75.25 79 GLU A N 1
ATOM 602 C CA . GLU A 1 79 ? -13.596 1.859 4.763 1.00 75.25 79 GLU A CA 1
ATOM 603 C C . GLU A 1 79 ? -12.915 1.114 5.914 1.00 75.25 79 GLU A C 1
ATOM 605 O O . GLU A 1 79 ? -12.821 1.638 7.023 1.00 75.25 79 GLU A O 1
ATOM 610 N N . GLU A 1 80 ? -12.349 -0.063 5.653 1.00 73.56 80 GLU A N 1
ATOM 611 C CA . GLU A 1 80 ? -11.625 -0.823 6.669 1.00 73.56 80 GLU A CA 1
ATOM 612 C C . GLU A 1 80 ? -10.316 -0.146 7.092 1.00 73.56 80 GLU A C 1
ATOM 614 O O . GLU A 1 80 ? -9.958 -0.156 8.271 1.00 73.56 80 GLU A O 1
ATOM 619 N N . ALA A 1 81 ? -9.616 0.508 6.162 1.00 70.31 81 ALA A N 1
ATOM 620 C CA . ALA A 1 81 ? -8.448 1.323 6.481 1.00 70.31 81 ALA A CA 1
ATOM 621 C C . ALA A 1 81 ? -8.807 2.476 7.428 1.00 70.31 81 ALA A C 1
ATOM 623 O O . ALA A 1 81 ? -8.094 2.714 8.405 1.00 70.31 81 ALA A O 1
ATOM 624 N N . VAL A 1 82 ? -9.918 3.167 7.157 1.00 72.62 82 VAL A N 1
ATOM 625 C CA . VAL A 1 82 ? -10.451 4.221 8.027 1.00 72.62 82 VAL A CA 1
ATOM 626 C C . VAL A 1 82 ? -10.835 3.641 9.386 1.00 72.62 82 VAL A C 1
ATOM 628 O O . VAL A 1 82 ? -10.447 4.203 10.407 1.00 72.62 82 VAL A O 1
ATOM 631 N N . GLN A 1 83 ? -11.502 2.486 9.422 1.00 73.19 83 GLN A N 1
ATOM 632 C CA . GLN A 1 83 ? -11.892 1.830 10.669 1.00 73.19 83 GLN A CA 1
ATOM 633 C C . GLN A 1 83 ? -10.682 1.401 11.510 1.00 73.19 83 GLN A C 1
ATOM 635 O O . GLN A 1 83 ? -10.704 1.542 12.729 1.00 73.19 83 GLN A O 1
ATOM 640 N N . LEU A 1 84 ? -9.608 0.901 10.892 1.00 68.44 84 LEU A N 1
ATOM 641 C CA . LEU A 1 84 ? -8.361 0.557 11.587 1.00 68.44 84 LEU A CA 1
ATOM 642 C C . LEU A 1 84 ? -7.720 1.783 12.237 1.00 68.44 84 LEU A C 1
ATOM 644 O O . LEU A 1 84 ? -7.257 1.703 13.378 1.00 68.44 84 LEU A O 1
ATOM 648 N N . VAL A 1 85 ? -7.706 2.915 11.531 1.00 68.81 85 VAL A N 1
ATOM 649 C CA . VAL A 1 85 ? -7.213 4.183 12.077 1.00 68.81 85 VAL A CA 1
ATOM 650 C C . VAL A 1 85 ? -8.108 4.643 13.223 1.00 68.81 85 VAL A C 1
ATOM 652 O O . VAL A 1 85 ? -7.591 4.950 14.293 1.00 68.81 85 VAL A O 1
ATOM 655 N N . ASP A 1 86 ? -9.427 4.623 13.046 1.00 70.88 86 ASP A N 1
ATOM 656 C CA . ASP A 1 86 ? -10.376 5.065 14.069 1.00 70.88 86 ASP A CA 1
ATOM 657 C C . ASP A 1 86 ? -10.305 4.186 15.327 1.00 70.88 86 ASP A C 1
ATOM 659 O O . ASP A 1 86 ? -10.223 4.700 16.440 1.00 70.88 86 ASP A O 1
ATOM 663 N N . ASN A 1 87 ? -10.194 2.864 15.170 1.00 70.75 87 ASN A N 1
ATOM 664 C CA . ASN A 1 87 ? -9.979 1.913 16.267 1.00 70.75 87 ASN A CA 1
ATOM 665 C C . ASN A 1 87 ? -8.646 2.159 16.986 1.00 70.75 87 ASN A C 1
ATOM 667 O O . ASN A 1 87 ? -8.576 2.100 18.212 1.00 70.75 87 ASN A O 1
ATOM 671 N N . SER A 1 88 ? -7.586 2.469 16.236 1.00 70.19 88 SER A N 1
ATOM 672 C CA . SER A 1 88 ? -6.283 2.790 16.823 1.00 70.19 88 SER A CA 1
ATOM 673 C C . SER A 1 88 ? -6.364 4.091 17.622 1.00 70.19 88 SER A C 1
ATOM 675 O O . SER A 1 88 ? -5.936 4.128 18.769 1.00 70.19 88 SER A O 1
ATOM 677 N N . VAL A 1 89 ? -6.994 5.134 17.080 1.00 69.75 89 VAL A N 1
ATOM 678 C CA . VAL A 1 89 ? -7.160 6.435 17.750 1.00 69.75 89 VAL A CA 1
ATOM 679 C C . VAL A 1 89 ? -8.083 6.343 18.965 1.00 69.75 89 VAL A C 1
ATOM 681 O O . VAL A 1 89 ? -7.817 6.977 19.983 1.00 69.75 89 VAL A O 1
ATOM 684 N N . THR A 1 90 ? -9.159 5.560 18.886 1.00 72.94 90 THR A N 1
ATOM 685 C CA . THR A 1 90 ? -10.087 5.346 20.007 1.00 72.94 90 THR A CA 1
ATOM 686 C C . THR A 1 90 ? -9.481 4.487 21.113 1.00 72.94 90 THR A C 1
ATOM 688 O O . THR A 1 90 ? -9.884 4.644 22.262 1.00 72.94 90 THR A O 1
ATOM 691 N N . SER A 1 91 ? -8.502 3.630 20.796 1.00 73.19 91 SER A N 1
ATOM 692 C CA . SER A 1 91 ? -7.736 2.863 21.789 1.00 73.19 91 SER A CA 1
ATOM 693 C C . SER A 1 91 ? -6.665 3.676 22.528 1.00 73.19 91 SER A C 1
ATOM 695 O O . SER A 1 91 ? -6.157 3.219 23.549 1.00 73.19 91 SER A O 1
ATOM 697 N N . LEU A 1 92 ? -6.332 4.876 22.037 1.00 75.31 92 LEU A N 1
ATOM 698 C CA . LEU A 1 92 ? -5.398 5.797 22.687 1.00 75.31 92 LEU A CA 1
ATOM 699 C C . LEU A 1 92 ? -6.134 6.682 23.705 1.00 75.31 92 LEU A C 1
ATOM 701 O O . LEU A 1 92 ? -7.241 7.165 23.454 1.00 75.31 92 LEU A O 1
ATOM 705 N N . GLU A 1 93 ? -5.491 6.963 24.838 1.00 77.69 93 GLU A N 1
ATOM 706 C CA . GLU A 1 93 ? -6.011 7.858 25.878 1.00 77.69 93 GLU A CA 1
ATOM 707 C C . GLU A 1 93 ? -5.113 9.097 26.057 1.00 77.69 93 GLU A C 1
ATOM 709 O O . GLU A 1 93 ? -3.914 9.072 25.785 1.00 77.69 93 GLU A O 1
ATOM 714 N N . GLY A 1 94 ? -5.694 10.209 26.519 1.00 77.62 94 GLY A N 1
ATOM 715 C CA . GLY A 1 94 ? -4.941 11.414 26.892 1.00 77.62 94 GLY A CA 1
ATOM 716 C C . GLY A 1 94 ? -4.178 12.090 25.740 1.00 77.62 94 GLY A C 1
ATOM 717 O O . GLY A 1 94 ? -4.728 12.312 24.660 1.00 77.62 94 GLY A O 1
ATOM 718 N N . GLU A 1 95 ? -2.918 12.462 25.995 1.00 74.06 95 GLU A N 1
ATOM 719 C CA . GLU A 1 95 ? -2.069 13.238 25.072 1.00 74.06 95 GLU A CA 1
ATOM 720 C C . GLU A 1 95 ? -1.747 12.490 23.765 1.00 74.06 95 GLU A C 1
ATOM 722 O O . GLU A 1 95 ? -1.635 13.121 22.711 1.00 74.06 95 GLU A O 1
ATOM 727 N N . GLU A 1 96 ? -1.665 11.155 23.799 1.00 68.56 96 GLU A N 1
ATOM 728 C CA . GLU A 1 96 ? -1.375 10.327 22.617 1.00 68.56 96 GLU A CA 1
ATOM 729 C C . GLU A 1 96 ? -2.516 10.385 21.595 1.00 68.56 96 GLU A C 1
ATOM 731 O O . GLU A 1 96 ? -2.283 10.515 20.389 1.00 68.56 96 GLU A O 1
ATOM 736 N N . ARG A 1 97 ? -3.767 10.388 22.073 1.00 72.75 97 ARG A N 1
ATOM 737 C CA . ARG A 1 97 ? -4.949 10.567 21.221 1.00 72.75 97 ARG A CA 1
ATOM 738 C C . ARG A 1 97 ? -5.005 11.969 20.622 1.00 72.75 97 ARG A C 1
ATOM 740 O O . ARG A 1 97 ? -5.336 12.123 19.447 1.00 72.75 97 ARG A O 1
ATOM 747 N N . GLU A 1 98 ? -4.683 12.995 21.408 1.00 70.31 98 GLU A N 1
ATOM 748 C CA . GLU A 1 98 ? -4.708 14.386 20.943 1.00 70.31 98 GLU A CA 1
ATOM 749 C C . GLU A 1 98 ? -3.630 14.658 19.879 1.00 70.31 98 GLU A C 1
ATOM 751 O O . GLU A 1 98 ? -3.877 15.386 18.915 1.00 70.31 98 GLU A O 1
ATOM 756 N N . GLN A 1 99 ? -2.452 14.039 20.006 1.00 72.06 99 GLN A N 1
ATOM 757 C CA . GLN A 1 99 ? -1.429 14.060 18.959 1.00 72.06 99 GLN A CA 1
ATOM 758 C C . GLN A 1 99 ? -1.871 13.305 17.706 1.00 72.06 99 GLN A C 1
ATOM 760 O O . GLN A 1 99 ? -1.747 13.852 16.611 1.00 72.06 99 GLN A O 1
ATOM 765 N N . ALA A 1 100 ? -2.423 12.097 17.843 1.00 65.88 100 ALA A N 1
ATOM 766 C CA . ALA A 1 100 ? -2.888 11.313 16.699 1.00 65.88 100 ALA A CA 1
ATOM 767 C C . ALA A 1 100 ? -3.980 12.048 15.898 1.00 65.88 100 ALA A C 1
ATOM 769 O O . ALA A 1 100 ? -3.915 12.101 14.672 1.00 65.88 100 ALA A O 1
ATOM 770 N N . LEU A 1 101 ? -4.931 12.698 16.579 1.00 67.19 101 LEU A N 1
ATOM 771 C CA . LEU A 1 101 ? -5.984 13.496 15.939 1.00 67.19 101 LEU A CA 1
ATOM 772 C C . LEU A 1 101 ? -5.436 14.721 15.188 1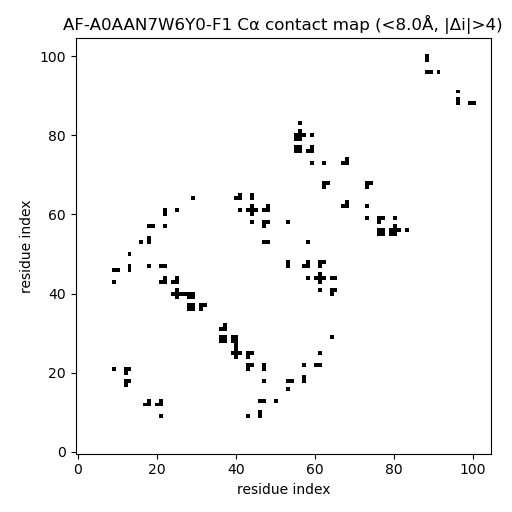.00 67.19 101 LEU A C 1
ATOM 774 O O . LEU A 1 101 ? -5.942 15.046 14.119 1.00 67.19 101 LEU A O 1
ATOM 778 N N . LYS A 1 102 ? -4.379 15.375 15.694 1.00 71.88 102 LYS A N 1
ATOM 779 C CA . LYS A 1 102 ? -3.714 16.499 15.001 1.00 71.88 102 LYS A CA 1
ATOM 780 C C . LYS A 1 102 ? -2.982 16.079 13.723 1.00 71.88 102 LYS A C 1
ATOM 782 O O . LYS A 1 102 ? -2.765 16.924 12.866 1.00 71.88 102 LYS A O 1
ATOM 787 N N . PHE A 1 103 ? -2.595 14.809 13.595 1.00 58.00 103 PHE A N 1
ATOM 788 C CA . PHE A 1 103 ? -1.998 14.264 12.370 1.00 58.00 103 PHE A CA 1
ATOM 789 C C . PHE A 1 103 ? -3.038 13.832 11.323 1.00 58.00 103 PHE A C 1
ATOM 791 O O . PHE A 1 103 ? -2.668 13.603 10.173 1.00 58.00 103 PHE A O 1
ATOM 798 N N . LEU A 1 104 ? -4.310 13.704 11.717 1.00 54.44 104 LEU A N 1
ATOM 799 C CA . LEU A 1 104 ? -5.411 13.251 10.860 1.00 54.44 104 LEU A CA 1
ATOM 800 C C . LEU A 1 104 ? -6.328 14.388 10.367 1.00 54.44 104 LEU A C 1
ATOM 802 O O . LEU A 1 104 ? -7.124 14.148 9.460 1.00 54.44 104 LEU A O 1
ATOM 806 N N . ALA A 1 105 ? -6.238 15.582 10.964 1.00 48.88 105 ALA A N 1
ATOM 807 C CA . ALA A 1 105 ? -6.991 16.788 10.598 1.00 48.88 105 ALA A CA 1
ATOM 808 C C . ALA A 1 105 ? -6.249 17.643 9.558 1.00 48.88 105 ALA A C 1
ATOM 810 O O . ALA A 1 105 ? -6.938 18.213 8.682 1.00 48.88 105 ALA A O 1
#

Mean predicted aligned error: 9.95 Å